Protein AF-A0A410RJP7-F1 (afdb_monomer_lite)

Structure (mmCIF, N/CA/C/O backbone):
data_AF-A0A410RJP7-F1
#
_entry.id   AF-A0A410RJP7-F1
#
loop_
_atom_site.group_PDB
_atom_site.id
_atom_site.type_symbol
_atom_site.label_atom_id
_atom_site.label_alt_id
_atom_site.label_comp_id
_atom_site.label_asym_id
_atom_site.label_entity_id
_atom_site.label_seq_id
_atom_site.pdbx_PDB_ins_code
_atom_site.Cartn_x
_atom_site.Cartn_y
_atom_site.Cartn_z
_atom_site.occupancy
_atom_site.B_iso_or_equiv
_atom_site.auth_seq_id
_atom_site.auth_comp_id
_atom_site.auth_asym_id
_atom_site.auth_atom_id
_atom_site.pdbx_PDB_model_num
ATOM 1 N N . MET A 1 1 ? 12.249 6.041 -22.574 1.00 48.19 1 MET A N 1
ATOM 2 C CA . MET A 1 1 ? 12.007 5.747 -21.141 1.00 48.19 1 MET A CA 1
ATOM 3 C C . MET A 1 1 ? 10.820 6.558 -20.597 1.00 48.19 1 MET A C 1
ATOM 5 O O . MET A 1 1 ? 10.939 7.193 -19.562 1.00 48.19 1 MET A O 1
ATOM 9 N N . VAL A 1 2 ? 9.672 6.571 -21.289 1.00 54.41 2 VAL A N 1
ATOM 10 C CA . VAL A 1 2 ? 8.472 7.346 -20.876 1.00 54.41 2 VAL A CA 1
ATOM 11 C C . VAL A 1 2 ? 7.286 6.434 -20.527 1.00 54.41 2 VAL A C 1
ATOM 13 O O . VAL A 1 2 ? 6.276 6.896 -20.004 1.00 54.41 2 VAL A O 1
ATOM 16 N N . GLU A 1 3 ? 7.414 5.135 -20.803 1.00 54.28 3 GLU A N 1
ATOM 17 C CA . GLU A 1 3 ? 6.364 4.127 -20.617 1.00 54.28 3 GLU A CA 1
ATOM 18 C C . GLU A 1 3 ? 6.243 3.665 -19.157 1.00 54.28 3 GLU A C 1
ATOM 20 O O . GLU A 1 3 ? 5.126 3.531 -18.660 1.00 54.28 3 GLU A O 1
ATOM 25 N N . ASP A 1 4 ? 7.359 3.555 -18.426 1.00 60.69 4 ASP A N 1
ATOM 26 C CA . ASP A 1 4 ? 7.367 3.161 -17.007 1.00 60.69 4 ASP A CA 1
ATOM 27 C C . ASP A 1 4 ? 6.567 4.112 -16.108 1.00 60.69 4 ASP A C 1
ATOM 29 O O . ASP A 1 4 ? 5.896 3.678 -15.176 1.00 60.69 4 ASP A O 1
ATOM 33 N N . SER A 1 5 ? 6.587 5.416 -16.395 1.00 64.69 5 SER A N 1
ATOM 34 C CA . SER A 1 5 ? 5.966 6.410 -15.513 1.00 64.69 5 SER A CA 1
ATOM 35 C C . SER A 1 5 ? 4.433 6.364 -15.564 1.00 64.69 5 SER A C 1
ATOM 37 O O . SER A 1 5 ? 3.775 6.477 -14.530 1.00 64.69 5 SER A O 1
ATOM 39 N N . LYS A 1 6 ? 3.849 6.122 -16.747 1.00 74.38 6 LYS A N 1
ATOM 40 C CA . LYS A 1 6 ? 2.391 5.966 -16.894 1.00 74.38 6 LYS A CA 1
ATOM 41 C C . LYS A 1 6 ? 1.902 4.644 -16.308 1.00 74.38 6 LYS A C 1
ATOM 43 O O . LYS A 1 6 ? 0.875 4.631 -15.635 1.00 74.38 6 LYS A O 1
ATOM 48 N N . ALA A 1 7 ? 2.648 3.559 -16.527 1.00 79.88 7 ALA A N 1
ATOM 49 C CA . ALA A 1 7 ? 2.334 2.257 -15.945 1.00 79.88 7 ALA A CA 1
ATOM 50 C C . ALA A 1 7 ? 2.395 2.300 -14.409 1.00 79.88 7 ALA A C 1
ATOM 52 O O . ALA A 1 7 ? 1.511 1.767 -13.742 1.00 79.88 7 ALA A O 1
ATOM 53 N N . PHE A 1 8 ? 3.382 3.004 -13.846 1.00 81.69 8 PHE A N 1
ATOM 54 C CA . PHE A 1 8 ? 3.513 3.180 -12.402 1.00 81.69 8 PHE A CA 1
ATOM 55 C C . PHE A 1 8 ? 2.371 4.005 -11.798 1.00 81.69 8 PHE A C 1
ATOM 57 O O . PHE A 1 8 ? 1.803 3.611 -10.783 1.00 81.69 8 PHE A O 1
ATOM 64 N N . ALA A 1 9 ? 2.003 5.129 -12.425 1.00 84.00 9 ALA A N 1
ATOM 65 C CA . ALA A 1 9 ? 0.888 5.953 -11.958 1.00 84.00 9 ALA A CA 1
ATOM 66 C C . ALA A 1 9 ? -0.427 5.159 -11.939 1.00 84.00 9 ALA A C 1
ATOM 68 O O . ALA A 1 9 ? -1.133 5.160 -10.936 1.00 84.00 9 ALA A O 1
ATOM 69 N N . GLN A 1 10 ? -0.698 4.404 -13.006 1.00 87.19 10 GLN A N 1
ATOM 70 C CA . GLN A 1 10 ? -1.911 3.599 -13.116 1.00 87.19 10 GLN A CA 1
ATOM 71 C C . GLN A 1 10 ? -1.927 2.432 -12.114 1.00 87.19 10 GLN A C 1
ATOM 73 O O . GLN A 1 10 ? -2.955 2.171 -11.491 1.00 87.19 10 GLN A O 1
ATOM 78 N N . ALA A 1 11 ? -0.782 1.773 -11.901 1.00 87.38 11 ALA A N 1
ATOM 79 C CA . ALA A 1 11 ? -0.640 0.732 -10.885 1.00 87.38 11 ALA A CA 1
ATOM 80 C C . ALA A 1 11 ? -0.852 1.286 -9.470 1.00 87.38 11 ALA A C 1
ATOM 82 O O . ALA A 1 11 ? -1.538 0.663 -8.666 1.00 87.38 11 ALA A O 1
ATOM 83 N N . ARG A 1 12 ? -0.332 2.483 -9.175 1.00 86.88 12 ARG A N 1
ATOM 84 C CA . ARG A 1 12 ? -0.549 3.166 -7.895 1.00 86.88 12 ARG A CA 1
ATOM 85 C C . ARG A 1 12 ? -2.017 3.540 -7.681 1.00 86.88 12 ARG A C 1
ATOM 87 O O . ARG A 1 12 ? -2.534 3.335 -6.589 1.00 86.88 12 ARG A O 1
ATOM 94 N N . GLU A 1 13 ? -2.687 4.083 -8.696 1.00 89.38 13 GLU A N 1
ATOM 95 C CA . GLU A 1 13 ? -4.114 4.423 -8.608 1.00 89.38 13 GLU A CA 1
ATOM 96 C C . GLU A 1 13 ? -4.994 3.189 -8.400 1.00 89.38 13 GLU A C 1
ATOM 98 O O . GLU A 1 13 ? -5.967 3.249 -7.650 1.00 89.38 13 GLU A O 1
ATOM 103 N N . ALA A 1 14 ? -4.655 2.068 -9.043 1.00 89.81 14 ALA A N 1
ATOM 104 C CA . ALA A 1 14 ? -5.318 0.794 -8.791 1.00 89.81 14 ALA A CA 1
ATOM 105 C C . ALA A 1 14 ? -5.049 0.309 -7.359 1.00 89.81 14 ALA A C 1
ATOM 107 O O . ALA A 1 14 ? -5.987 -0.070 -6.661 1.00 89.81 14 ALA A O 1
ATOM 108 N N . MET A 1 15 ? -3.795 0.403 -6.901 1.00 90.44 15 MET A N 1
ATOM 109 C CA . MET A 1 15 ? -3.381 -0.054 -5.576 1.00 90.44 15 MET A CA 1
ATOM 110 C C . MET A 1 15 ? -4.071 0.718 -4.445 1.00 90.44 15 MET A C 1
ATOM 112 O O . MET A 1 15 ? -4.517 0.128 -3.468 1.00 90.44 15 MET A O 1
ATOM 116 N N . GLY A 1 16 ? -4.232 2.034 -4.604 1.00 88.00 16 GLY A N 1
ATOM 117 C CA . GLY A 1 16 ? -4.890 2.898 -3.618 1.00 88.00 16 GLY A CA 1
ATOM 118 C C . GLY A 1 16 ? -6.386 2.630 -3.417 1.00 88.00 16 GLY A C 1
ATOM 119 O O . GLY A 1 16 ? -6.996 3.255 -2.556 1.00 88.00 16 GLY A O 1
ATOM 120 N N . ARG A 1 17 ? -6.993 1.727 -4.200 1.00 90.62 17 ARG A N 1
ATOM 121 C CA . ARG A 1 17 ? -8.383 1.281 -4.009 1.00 90.62 17 ARG A CA 1
ATOM 122 C C . ARG A 1 17 ? -8.504 0.075 -3.081 1.00 90.62 17 ARG A C 1
ATOM 124 O O . ARG A 1 17 ? -9.622 -0.242 -2.683 1.00 90.62 17 ARG A O 1
ATOM 131 N N . HIS A 1 18 ? -7.396 -0.593 -2.762 1.00 92.81 18 HIS A N 1
ATOM 132 C CA . HIS A 1 18 ? -7.394 -1.686 -1.798 1.00 92.81 18 HIS A CA 1
ATOM 133 C C . HIS A 1 18 ? -7.617 -1.165 -0.380 1.00 92.81 18 HIS A C 1
ATOM 135 O O . HIS A 1 18 ? -7.200 -0.065 -0.010 1.00 92.81 18 HIS A O 1
ATOM 141 N N . THR A 1 19 ? -8.283 -1.983 0.424 1.00 93.06 19 THR A N 1
ATOM 142 C CA . THR A 1 19 ? -8.459 -1.730 1.852 1.00 93.06 19 THR A CA 1
ATOM 143 C C . THR A 1 19 ? -7.145 -1.936 2.608 1.00 93.06 19 THR A C 1
ATOM 145 O O . THR A 1 19 ? -6.242 -2.629 2.148 1.00 93.06 19 THR A O 1
ATOM 148 N N . ILE A 1 20 ? -7.037 -1.361 3.808 1.00 91.00 20 ILE A N 1
ATOM 149 C CA . ILE A 1 20 ? -5.849 -1.515 4.665 1.00 91.00 20 ILE A CA 1
ATOM 150 C C . ILE A 1 20 ? -5.451 -2.994 4.874 1.00 91.00 20 ILE A C 1
ATOM 152 O O . ILE A 1 20 ? -4.268 -3.286 4.719 1.00 91.00 20 ILE A O 1
ATOM 156 N N . PRO A 1 21 ? -6.371 -3.940 5.169 1.00 94.50 21 PRO A N 1
ATOM 157 C CA . PRO A 1 21 ? -6.018 -5.358 5.279 1.00 94.50 21 PRO A CA 1
ATOM 158 C C . PRO A 1 21 ? -5.425 -5.940 3.991 1.00 94.50 21 PRO A C 1
ATOM 160 O O . PRO A 1 21 ? -4.399 -6.604 4.045 1.00 94.50 21 PRO A O 1
ATOM 163 N N . GLU A 1 22 ? -6.014 -5.636 2.832 1.00 93.31 22 GLU A N 1
ATOM 164 C CA . GLU A 1 22 ? -5.492 -6.095 1.537 1.00 93.31 22 GLU A CA 1
ATOM 165 C C . GLU A 1 22 ? -4.101 -5.516 1.246 1.00 93.31 22 GLU A C 1
ATOM 167 O O . GLU A 1 22 ? -3.226 -6.215 0.745 1.00 93.31 22 GLU A O 1
ATOM 172 N N . LEU A 1 23 ? -3.872 -4.246 1.592 1.00 93.56 23 LEU A N 1
ATOM 173 C CA . LEU A 1 23 ? -2.559 -3.614 1.461 1.00 93.56 23 LEU A CA 1
ATOM 174 C C . LEU A 1 23 ? -1.507 -4.277 2.360 1.00 93.56 23 LEU A C 1
ATOM 176 O O . LEU A 1 23 ? -0.350 -4.348 1.958 1.00 93.56 23 LEU A O 1
ATOM 180 N N . ILE A 1 24 ? -1.892 -4.764 3.545 1.00 94.12 24 ILE A N 1
ATOM 181 C CA . ILE A 1 24 ? -0.997 -5.496 4.454 1.00 94.12 24 ILE A CA 1
ATOM 182 C C . ILE A 1 24 ? -0.616 -6.858 3.861 1.00 94.12 24 ILE A C 1
ATOM 184 O O . ILE A 1 24 ? 0.570 -7.175 3.840 1.00 94.12 24 ILE A O 1
ATOM 188 N N . ASP A 1 25 ? -1.574 -7.618 3.322 1.00 95.19 25 ASP A N 1
ATOM 189 C CA . ASP A 1 25 ? -1.310 -8.892 2.625 1.00 95.19 25 ASP A CA 1
ATOM 190 C C . ASP A 1 25 ? -0.311 -8.709 1.466 1.00 95.19 25 ASP A C 1
ATOM 192 O O . ASP A 1 25 ? 0.615 -9.497 1.266 1.00 95.19 25 ASP A O 1
ATOM 196 N N . LEU A 1 26 ? -0.437 -7.608 0.720 1.00 94.19 26 LEU A N 1
ATOM 197 C CA . LEU A 1 26 ? 0.444 -7.301 -0.410 1.00 94.19 26 LEU A CA 1
ATOM 198 C C . LEU A 1 26 ? 1.893 -6.981 -0.003 1.00 94.19 26 LEU A C 1
ATOM 200 O O . LEU A 1 26 ? 2.781 -7.005 -0.862 1.00 94.19 26 LEU A O 1
ATOM 204 N N . LEU A 1 27 ? 2.164 -6.727 1.283 1.00 93.81 27 LEU A N 1
ATOM 205 C CA . LEU A 1 27 ? 3.528 -6.552 1.790 1.00 93.81 27 LEU A CA 1
ATOM 206 C C . LEU A 1 27 ? 4.339 -7.851 1.763 1.00 93.81 27 LEU A C 1
ATOM 208 O O . LEU A 1 27 ? 5.569 -7.798 1.697 1.00 93.81 27 LEU A O 1
ATOM 212 N N . GLU A 1 28 ? 3.668 -9.003 1.781 1.00 94.25 28 GLU A N 1
ATOM 213 C CA . GLU A 1 28 ? 4.304 -10.322 1.710 1.00 94.25 28 GLU A CA 1
ATOM 214 C C . GLU A 1 28 ? 4.633 -10.745 0.269 1.00 94.25 28 GLU A C 1
ATOM 216 O O . GLU A 1 28 ? 5.248 -11.787 0.047 1.00 94.25 28 GLU A O 1
ATOM 221 N N . SER A 1 29 ? 4.274 -9.925 -0.724 1.00 93.88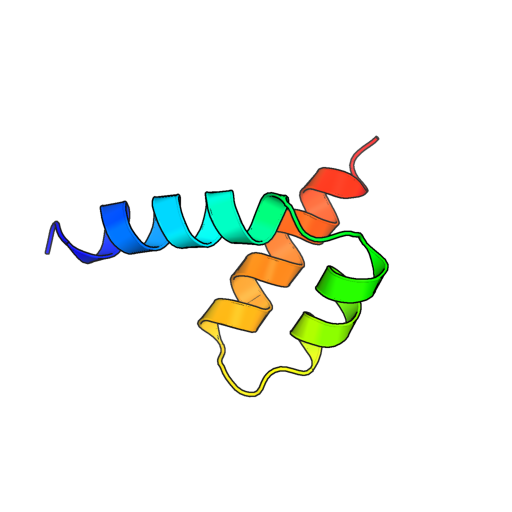 29 SER A N 1
ATOM 222 C CA . SER A 1 29 ? 4.556 -10.211 -2.128 1.00 93.88 29 SER A CA 1
ATOM 223 C C . SER A 1 29 ? 6.063 -10.274 -2.412 1.00 93.88 29 SER A C 1
ATOM 225 O O . SER A 1 29 ? 6.840 -9.403 -2.005 1.00 93.88 29 SER A O 1
ATOM 227 N N . GLU A 1 30 ? 6.480 -11.286 -3.178 1.00 93.94 30 GLU A N 1
ATOM 228 C CA . GLU A 1 30 ? 7.857 -11.419 -3.673 1.00 93.94 30 GLU A CA 1
ATOM 229 C C . GLU A 1 30 ? 8.195 -10.355 -4.733 1.00 93.94 30 GLU A C 1
ATOM 231 O O . GLU A 1 30 ? 9.368 -10.047 -4.969 1.00 93.94 30 GLU A O 1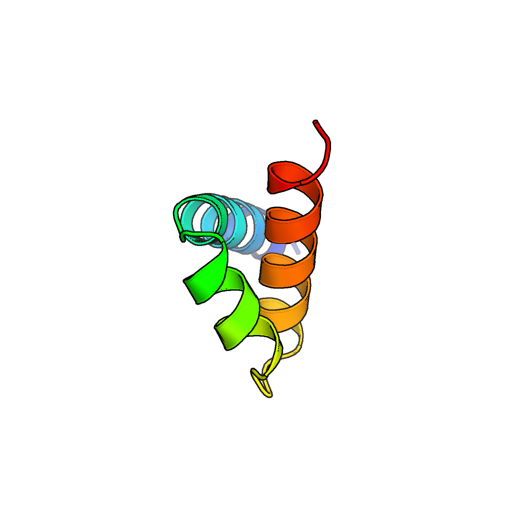
ATOM 236 N N . ASP A 1 31 ? 7.175 -9.748 -5.352 1.00 92.44 31 ASP A N 1
ATOM 237 C CA . ASP A 1 31 ? 7.361 -8.657 -6.299 1.00 92.44 31 ASP A CA 1
ATOM 238 C C . ASP A 1 31 ? 7.645 -7.336 -5.572 1.00 92.44 31 ASP A C 1
ATOM 240 O O . ASP A 1 31 ? 6.796 -6.739 -4.904 1.00 92.44 31 ASP A O 1
ATOM 244 N N . VAL A 1 32 ? 8.867 -6.838 -5.766 1.00 91.38 32 VAL A N 1
ATOM 245 C CA . VAL A 1 32 ? 9.358 -5.612 -5.123 1.00 91.38 32 VAL A CA 1
ATOM 246 C C . VAL A 1 32 ? 8.487 -4.399 -5.455 1.00 91.38 32 VAL A C 1
ATOM 248 O O . VAL A 1 32 ? 8.314 -3.533 -4.598 1.00 91.38 32 VAL A O 1
ATOM 251 N N . ARG A 1 33 ? 7.927 -4.312 -6.671 1.00 90.00 33 ARG A N 1
ATOM 252 C CA . ARG A 1 33 ? 7.104 -3.157 -7.071 1.00 90.00 33 ARG A CA 1
ATOM 253 C C . ARG A 1 33 ? 5.763 -3.168 -6.352 1.00 90.00 33 ARG A C 1
ATOM 255 O O . ARG A 1 33 ? 5.327 -2.124 -5.876 1.00 90.00 33 ARG A O 1
ATOM 262 N N . THR A 1 34 ? 5.143 -4.337 -6.254 1.00 90.62 34 THR A N 1
ATOM 263 C CA . THR A 1 34 ? 3.879 -4.565 -5.551 1.00 90.62 34 THR A CA 1
ATOM 264 C C . THR A 1 34 ? 4.019 -4.206 -4.082 1.00 90.62 34 THR A C 1
ATOM 266 O O . THR A 1 34 ? 3.256 -3.377 -3.590 1.00 90.62 34 THR A O 1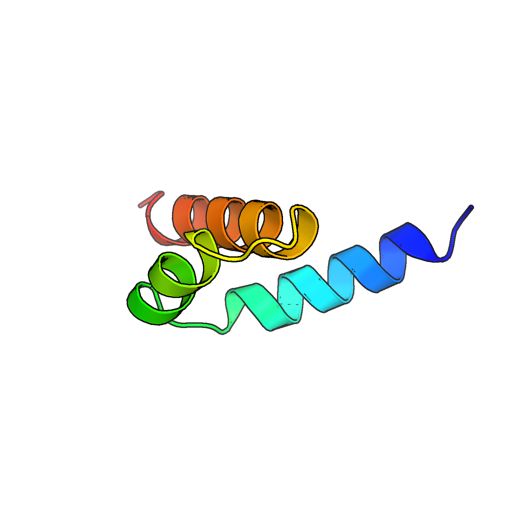
ATOM 269 N N . ARG A 1 35 ? 5.059 -4.728 -3.419 1.00 94.69 35 ARG A N 1
ATOM 270 C CA . ARG A 1 35 ? 5.352 -4.399 -2.021 1.00 94.69 35 ARG A CA 1
ATOM 271 C C . ARG A 1 35 ? 5.569 -2.899 -1.825 1.00 94.69 35 ARG A C 1
ATOM 273 O O . ARG A 1 35 ? 4.946 -2.302 -0.958 1.00 94.69 35 ARG A O 1
ATOM 280 N N . PHE A 1 36 ? 6.375 -2.267 -2.680 1.00 93.12 36 PHE A N 1
ATOM 281 C CA . PHE A 1 36 ? 6.640 -0.828 -2.590 1.00 93.12 36 PHE A CA 1
ATOM 282 C C . PHE A 1 36 ? 5.372 0.026 -2.758 1.00 93.12 36 PHE A C 1
ATOM 284 O O . PHE A 1 36 ? 5.160 0.981 -2.011 1.00 93.12 36 PHE A O 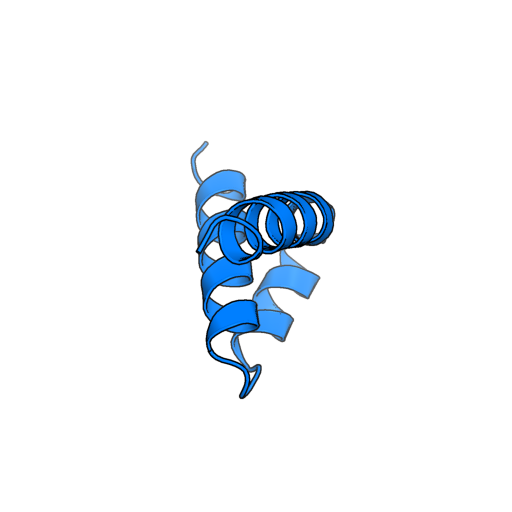1
ATOM 291 N N . LEU A 1 37 ? 4.515 -0.312 -3.727 1.00 93.19 37 LEU A N 1
ATOM 292 C CA . LEU A 1 37 ? 3.245 0.385 -3.948 1.00 93.19 37 LEU A CA 1
ATOM 293 C C . LEU A 1 37 ? 2.288 0.203 -2.765 1.00 93.19 37 LEU A C 1
ATOM 295 O O . LEU A 1 37 ? 1.678 1.180 -2.330 1.00 93.19 37 LEU A O 1
ATOM 299 N N . ALA A 1 38 ? 2.196 -1.014 -2.224 1.00 94.31 38 ALA A N 1
ATOM 300 C CA . ALA A 1 38 ? 1.382 -1.313 -1.054 1.00 94.31 38 ALA A CA 1
ATOM 301 C C . ALA A 1 38 ? 1.860 -0.538 0.187 1.00 94.31 38 ALA A C 1
ATOM 303 O O . ALA A 1 38 ? 1.048 0.113 0.844 1.00 94.31 38 ALA A O 1
ATOM 304 N N . GLU A 1 39 ? 3.173 -0.499 0.452 1.00 93.81 39 GLU A N 1
ATOM 305 C CA . GLU A 1 39 ? 3.760 0.303 1.536 1.00 93.81 39 GLU A CA 1
ATOM 306 C C . GLU A 1 39 ? 3.441 1.798 1.392 1.00 93.81 39 GLU A C 1
ATOM 308 O O . GLU A 1 39 ? 3.092 2.460 2.372 1.00 93.81 39 GLU A O 1
ATOM 313 N N . MET A 1 40 ? 3.550 2.341 0.174 1.00 92.44 40 MET A N 1
ATOM 314 C CA . MET A 1 40 ? 3.217 3.741 -0.108 1.00 92.44 40 MET A CA 1
ATOM 315 C C . MET A 1 40 ? 1.744 4.042 0.184 1.00 92.44 40 MET A C 1
ATOM 317 O O . MET A 1 40 ? 1.448 5.015 0.878 1.00 92.44 40 MET A O 1
ATOM 321 N N . CYS A 1 41 ? 0.830 3.217 -0.331 1.00 92.31 41 CYS A N 1
ATOM 322 C CA . CYS A 1 41 ? -0.610 3.386 -0.132 1.00 92.31 41 CYS A CA 1
ATOM 323 C C . CYS A 1 41 ? -1.007 3.223 1.340 1.00 92.31 41 CYS A C 1
ATOM 325 O O . CYS A 1 41 ? -1.838 3.979 1.837 1.00 92.31 41 CYS A O 1
ATOM 327 N N . LEU A 1 42 ? -0.377 2.293 2.060 1.00 92.38 42 LEU A N 1
ATOM 328 C CA . LEU A 1 42 ? -0.631 2.071 3.481 1.00 92.38 42 LEU A CA 1
ATOM 329 C C .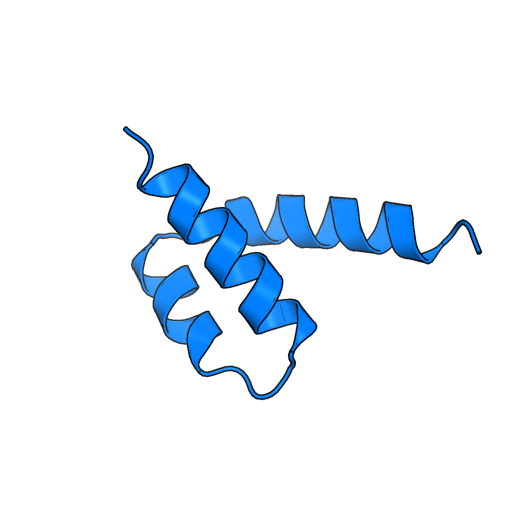 LEU A 1 42 ? -0.190 3.270 4.335 1.00 92.38 42 LEU A C 1
ATOM 331 O O . LEU A 1 42 ? -0.908 3.674 5.250 1.00 92.38 42 LEU A O 1
ATOM 335 N N . ARG A 1 43 ? 0.965 3.876 4.023 1.00 90.88 43 ARG A N 1
ATOM 336 C CA . ARG A 1 43 ? 1.429 5.111 4.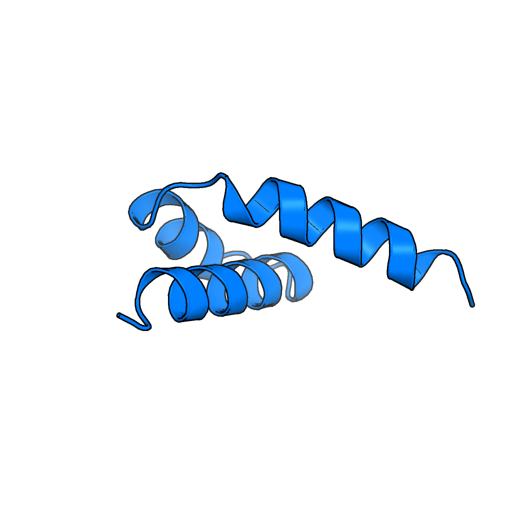681 1.00 90.88 43 ARG A CA 1
ATOM 337 C C . ARG A 1 43 ? 0.484 6.282 4.429 1.00 90.88 43 ARG A C 1
ATOM 339 O O . ARG A 1 43 ? 0.194 7.020 5.360 1.00 90.88 43 ARG A O 1
ATOM 346 N N . ASP A 1 44 ? -0.000 6.436 3.200 1.00 89.25 44 ASP A N 1
ATOM 347 C CA . ASP A 1 44 ? -0.952 7.495 2.838 1.00 89.25 44 ASP A CA 1
ATOM 348 C C . ASP A 1 44 ? -2.278 7.333 3.603 1.00 89.25 44 ASP A C 1
ATOM 350 O O . ASP A 1 44 ? -2.745 8.270 4.245 1.00 89.25 44 ASP A O 1
ATOM 354 N N . ALA A 1 45 ? -2.811 6.107 3.656 1.00 85.38 45 ALA A N 1
ATOM 355 C CA . ALA A 1 45 ? -4.055 5.785 4.357 1.00 85.38 45 ALA A CA 1
ATOM 356 C C . ALA A 1 45 ? -3.975 5.925 5.890 1.00 85.38 45 ALA A C 1
ATOM 358 O O . ALA A 1 45 ? -5.003 6.092 6.544 1.00 85.38 45 ALA A O 1
ATOM 359 N N . THR A 1 46 ? -2.776 5.830 6.472 1.00 83.19 46 THR A N 1
ATOM 360 C CA . THR A 1 46 ? -2.547 5.917 7.929 1.00 83.19 46 THR A CA 1
ATOM 361 C C . THR A 1 46 ? -1.992 7.266 8.383 1.00 83.19 46 THR A C 1
ATOM 363 O O . THR A 1 46 ? -1.927 7.521 9.583 1.00 83.19 46 THR A O 1
ATOM 366 N N . SER A 1 47 ? -1.633 8.149 7.448 1.00 77.69 47 SER A N 1
ATOM 367 C CA . SER A 1 47 ? -1.204 9.521 7.717 1.00 77.69 47 SER A CA 1
ATOM 368 C C . SER A 1 47 ? -2.422 10.441 7.911 1.00 77.69 47 SER A C 1
ATOM 370 O O . SER A 1 47 ? -2.658 11.352 7.121 1.00 77.69 47 SER A O 1
ATOM 372 N N . THR A 1 48 ? -3.210 10.176 8.955 1.00 54.47 48 THR A N 1
ATOM 373 C CA . THR A 1 48 ? -4.224 11.076 9.546 1.00 54.47 48 THR A CA 1
ATOM 374 C C . THR A 1 48 ? -3.733 11.533 10.912 1.00 54.47 48 THR A C 1
ATOM 376 O O . THR A 1 48 ? -3.924 12.726 11.232 1.00 54.47 48 THR A O 1
#

Radius of gyration: 10.93 Å; chains: 1; bounding box: 20×22×31 Å

Foldseek 3Di:
DPVVVVVLVVVLVVLLPDDLVVLVVQCPDPDPSSNVSSVVSNCVVPVD

Organism: Corallococcus coralloides (NCBI:txid184914)

Sequence (48 aa):
MVEDSKAFAQAREAMGRHTIPELIDLLESEDVRTRFLAEMCLRDATST

Secondary structure (DSSP, 8-state):
--HHHHHHHHHHHHHTTS-HHHHHHGGG-S-HHHHHHHHHHHHHHH--

pLDDT: mean 85.86, std 12.26, range [48.19, 95.19]